Protein AF-A0A0F9MGL2-F1 (afdb_monomer)

Solvent-accessible surface area (backbone atoms only — not comparable to full-atom values): 9071 Å² total; per-residue (Å²): 129,65,68,68,67,53,52,56,50,44,59,54,47,28,23,68,56,44,85,61,50,86,49,74,68,58,54,55,62,55,65,75,50,63,41,36,34,30,46,50,37,55,37,18,45,70,56,57,73,46,98,63,62,65,49,35,19,8,78,40,48,90,70,42,90,75,40,53,89,68,69,63,30,85,50,43,77,35,49,53,80,56,45,72,83,46,63,85,30,26,43,32,36,54,48,38,58,56,76,30,61,64,49,30,49,31,60,75,61,50,80,54,39,46,37,40,40,31,33,30,61,89,94,51,74,31,25,26,71,64,30,48,51,50,41,74,74,61,43,43,81,76,47,77,43,88,44,63,58,58,92,98,53,71,36,31,39,36,36,33,35,40,88,124

Nearest PDB structures (foldseek):
  3g8a-assembly3_C  TM=5.181E-01  e=6.136E-04  Thermus thermophilus HB8
  2i6g-assembly1_A  TM=5.125E-01  e=6.991E-04  Salmonella enterica subsp. enterica serovar Typhimurium str. LT2
  3g8a-assembly1_A  TM=5.157E-01  e=7.964E-04  Thermus thermophilus HB8
  3id6-assembly1_C-2  TM=5.134E-01  e=3.810E-03  Saccharolobus solfataricus
  3ix9-assembly1_A  TM=4.491E-01  e=2.525E-02  Streptococcus pneumoniae

Organism: NCBI:txid412755

Structure (mmCIF, N/CA/C/O backbone):
data_AF-A0A0F9MGL2-F1
#
_entry.id   AF-A0A0F9MGL2-F1
#
loop_
_atom_site.group_PDB
_atom_site.id
_atom_site.type_symbol
_atom_site.label_atom_id
_atom_site.label_alt_id
_atom_site.label_comp_id
_atom_site.label_asym_id
_atom_site.label_entity_id
_atom_site.label_seq_id
_atom_site.pdbx_PDB_ins_code
_atom_site.Cartn_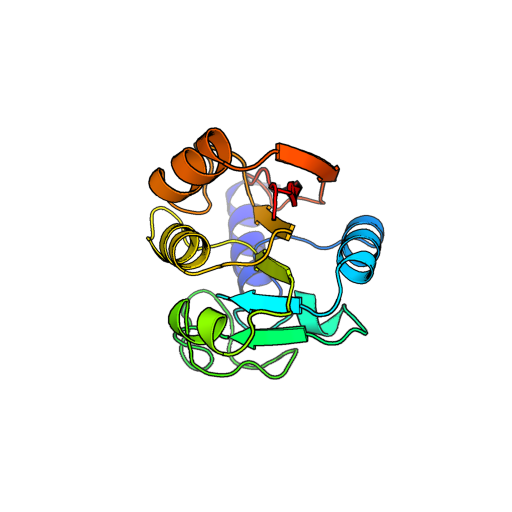x
_atom_site.Cartn_y
_atom_site.Cartn_z
_atom_site.occupancy
_atom_site.B_iso_or_equiv
_atom_site.auth_seq_id
_atom_site.auth_comp_id
_atom_site.auth_asym_id
_atom_site.auth_atom_id
_atom_site.pdbx_PDB_model_num
ATOM 1 N N . MET A 1 1 ? 30.069 -3.976 -10.616 1.00 55.81 1 MET A N 1
ATOM 2 C CA . MET A 1 1 ? 29.316 -3.466 -11.783 1.00 55.81 1 MET A CA 1
ATOM 3 C C . MET A 1 1 ? 29.294 -1.949 -11.694 1.00 55.81 1 MET A C 1
ATOM 5 O O . MET A 1 1 ? 29.253 -1.470 -10.566 1.00 55.81 1 MET A O 1
ATOM 9 N N . PRO A 1 2 ? 29.367 -1.208 -12.810 1.00 59.91 2 PRO A N 1
ATOM 10 C CA . PRO A 1 2 ? 29.181 0.241 -12.779 1.00 59.91 2 PRO A CA 1
ATOM 11 C C . PRO A 1 2 ? 27.760 0.586 -12.300 1.00 59.91 2 PRO A C 1
ATOM 13 O O . PRO A 1 2 ? 26.827 -0.173 -12.566 1.00 59.91 2 PRO A O 1
ATOM 16 N N . TYR A 1 3 ? 27.629 1.693 -11.566 1.00 57.38 3 TYR A N 1
ATOM 17 C CA . TYR A 1 3 ? 26.388 2.149 -10.924 1.00 57.38 3 TYR A CA 1
ATOM 18 C C . TYR A 1 3 ? 25.235 2.305 -11.931 1.00 57.38 3 TYR A C 1
ATOM 20 O O . TYR A 1 3 ? 24.129 1.831 -11.684 1.00 57.38 3 TYR A O 1
ATOM 28 N N . ASP A 1 4 ? 25.541 2.823 -13.121 1.00 62.59 4 ASP A N 1
ATOM 29 C CA . ASP A 1 4 ? 24.579 3.064 -14.203 1.00 62.59 4 ASP A CA 1
ATOM 30 C C . ASP A 1 4 ? 23.849 1.784 -14.654 1.00 62.59 4 ASP A C 1
ATOM 32 O O . ASP A 1 4 ? 22.639 1.774 -14.856 1.00 62.59 4 ASP A O 1
ATOM 36 N N . ALA A 1 5 ? 24.556 0.649 -14.714 1.00 63.91 5 ALA A N 1
ATOM 37 C CA . ALA A 1 5 ? 23.965 -0.624 -15.133 1.00 63.91 5 ALA A CA 1
ATOM 38 C C . ALA A 1 5 ? 23.013 -1.234 -14.084 1.00 63.91 5 ALA A C 1
ATOM 40 O O . ALA A 1 5 ? 22.194 -2.096 -14.418 1.00 63.91 5 ALA A O 1
ATOM 41 N N . LEU A 1 6 ? 23.145 -0.846 -12.810 1.00 61.62 6 LEU A N 1
ATOM 42 C CA . LEU A 1 6 ? 22.227 -1.256 -11.743 1.00 61.62 6 LEU A CA 1
ATOM 43 C C . LEU A 1 6 ? 20.967 -0.388 -11.743 1.00 61.62 6 LEU A C 1
ATOM 45 O O . LEU A 1 6 ? 19.878 -0.920 -11.524 1.00 61.62 6 LEU A O 1
ATOM 49 N N . ASP A 1 7 ? 21.106 0.902 -12.050 1.00 66.31 7 ASP A N 1
ATOM 50 C CA . ASP A 1 7 ? 19.979 1.829 -12.160 1.00 66.31 7 ASP A CA 1
ATOM 51 C C . ASP A 1 7 ? 19.059 1.466 -13.340 1.00 66.31 7 ASP A C 1
ATOM 53 O O . ASP A 1 7 ? 17.840 1.353 -13.177 1.00 66.31 7 ASP A O 1
ATOM 57 N N . ASP A 1 8 ? 19.646 1.108 -14.488 1.00 75.69 8 ASP A N 1
ATOM 58 C CA . ASP A 1 8 ? 18.898 0.625 -15.656 1.00 75.69 8 ASP A CA 1
ATOM 59 C C . ASP A 1 8 ? 18.067 -0.630 -15.338 1.00 75.69 8 ASP A C 1
ATOM 61 O O . ASP A 1 8 ? 16.904 -0.752 -15.732 1.00 75.69 8 ASP A O 1
ATOM 65 N N . ARG A 1 9 ? 18.638 -1.579 -14.583 1.00 86.25 9 ARG A N 1
ATOM 66 C CA . ARG A 1 9 ? 17.933 -2.811 -14.192 1.00 86.25 9 ARG A CA 1
ATOM 67 C C . ARG A 1 9 ? 16.839 -2.552 -13.168 1.00 86.25 9 ARG A C 1
ATOM 69 O O . ARG A 1 9 ? 15.790 -3.186 -13.263 1.00 86.25 9 ARG A O 1
ATOM 76 N N . ARG A 1 10 ? 17.068 -1.641 -12.215 1.00 90.44 10 ARG A N 1
ATOM 77 C CA . ARG A 1 10 ? 16.048 -1.221 -11.247 1.00 90.44 10 ARG A CA 1
ATOM 78 C C . ARG A 1 10 ? 14.816 -0.721 -11.985 1.00 90.44 10 ARG A C 1
ATOM 80 O O . ARG A 1 10 ? 13.745 -1.273 -11.781 1.00 90.44 10 ARG A O 1
ATOM 87 N N . MET A 1 11 ? 14.984 0.238 -12.892 1.00 89.62 11 MET A N 1
ATOM 88 C CA . MET A 1 11 ? 13.866 0.841 -13.621 1.00 89.62 11 MET A CA 1
ATOM 89 C C . MET A 1 11 ? 13.063 -0.166 -14.449 1.00 89.62 11 MET A C 1
ATOM 91 O O . MET A 1 11 ? 11.842 -0.056 -14.537 1.00 89.62 11 MET A O 1
ATOM 95 N N . VAL A 1 12 ? 13.727 -1.150 -15.059 1.00 93.06 12 VAL A N 1
ATOM 96 C CA . VAL A 1 12 ? 13.039 -2.219 -15.799 1.00 93.06 12 VAL A CA 1
ATOM 97 C C . VAL A 1 12 ? 12.241 -3.115 -14.851 1.00 93.06 12 VAL A C 1
ATOM 99 O O . VAL A 1 12 ? 11.092 -3.449 -15.128 1.00 93.06 12 VAL A O 1
ATOM 102 N N . LEU A 1 13 ? 12.835 -3.523 -13.729 1.00 94.62 13 LEU A N 1
ATOM 103 C CA . LEU A 1 13 ? 12.204 -4.473 -12.816 1.00 94.62 13 LEU A CA 1
ATOM 104 C C . LEU A 1 13 ? 11.104 -3.836 -11.958 1.00 94.62 13 LEU A C 1
ATOM 106 O O . LEU A 1 13 ? 10.101 -4.504 -11.711 1.00 94.62 13 LEU A O 1
ATOM 110 N N . THR A 1 14 ? 11.239 -2.567 -11.562 1.00 94.56 14 THR A N 1
ATOM 111 C CA . THR A 1 14 ? 10.192 -1.844 -10.822 1.00 94.56 14 THR A CA 1
ATOM 112 C C . THR A 1 14 ? 8.941 -1.671 -11.672 1.00 94.56 14 THR A C 1
ATOM 114 O O . THR A 1 14 ? 7.844 -1.984 -11.216 1.00 94.56 14 THR A O 1
ATOM 117 N N . LYS A 1 15 ? 9.103 -1.265 -12.939 1.00 94.19 15 LYS A N 1
ATOM 118 C CA . LYS A 1 15 ? 7.989 -1.152 -13.890 1.00 94.19 15 LYS A CA 1
ATOM 119 C C . LYS A 1 15 ? 7.323 -2.489 -14.171 1.00 94.19 15 LYS A C 1
ATOM 121 O O . LYS A 1 15 ? 6.101 -2.542 -14.301 1.00 94.19 15 LYS A O 1
ATOM 126 N N . LYS A 1 16 ? 8.122 -3.553 -14.273 1.00 95.12 16 LYS A N 1
ATOM 127 C CA . LYS A 1 16 ? 7.614 -4.892 -14.551 1.00 95.12 16 LYS A CA 1
ATOM 128 C C . LYS A 1 16 ? 6.875 -5.491 -13.361 1.00 95.12 16 LYS A C 1
ATOM 130 O O . LYS A 1 16 ? 5.868 -6.144 -13.593 1.00 95.12 16 LYS A O 1
ATOM 135 N N . TYR A 1 17 ? 7.378 -5.340 -12.137 1.00 96.00 17 TYR A N 1
ATOM 136 C CA . TYR A 1 17 ? 6.844 -6.013 -10.948 1.00 96.00 17 TYR A CA 1
ATOM 137 C C . TYR A 1 17 ? 6.219 -5.021 -9.965 1.00 96.00 17 TYR A C 1
ATOM 139 O O . TYR A 1 17 ? 5.005 -4.838 -9.971 1.00 96.00 17 TYR A O 1
ATOM 147 N N . ALA A 1 18 ? 7.033 -4.391 -9.118 1.00 96.19 18 ALA A N 1
ATOM 148 C CA . A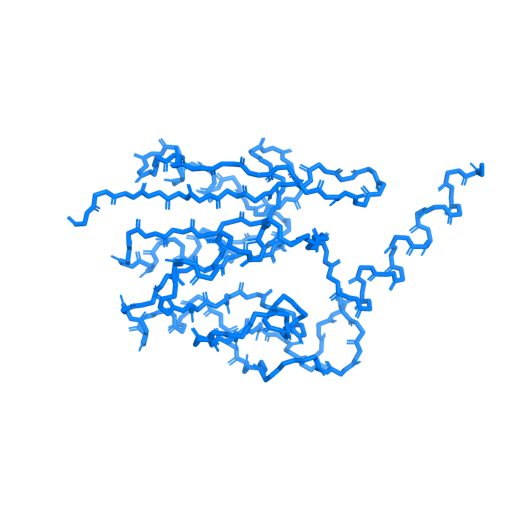LA A 1 18 ? 6.590 -3.426 -8.120 1.00 96.19 18 ALA A CA 1
ATOM 149 C C . ALA A 1 18 ? 7.747 -2.530 -7.669 1.00 96.19 18 ALA A C 1
ATOM 151 O O . ALA A 1 18 ? 8.920 -2.910 -7.740 1.00 96.19 18 ALA A O 1
ATOM 152 N N . TRP A 1 19 ? 7.403 -1.351 -7.154 1.00 95.88 19 TRP A N 1
ATOM 153 C CA . TRP A 1 19 ? 8.375 -0.385 -6.645 1.00 95.88 19 TRP A CA 1
ATOM 154 C C . TRP A 1 19 ? 8.900 -0.708 -5.243 1.00 95.88 19 TRP A C 1
ATOM 156 O O . TRP A 1 19 ? 10.005 -0.294 -4.931 1.00 95.88 19 TRP A O 1
ATOM 166 N N . ALA A 1 20 ? 8.196 -1.539 -4.470 1.00 97.06 20 ALA A N 1
ATOM 167 C CA . ALA A 1 20 ? 8.715 -2.197 -3.270 1.00 97.06 20 ALA A CA 1
ATOM 168 C C . ALA A 1 20 ? 8.765 -3.718 -3.474 1.00 97.06 20 ALA A C 1
ATOM 170 O O . ALA A 1 20 ? 7.887 -4.282 -4.138 1.00 97.06 20 ALA A O 1
ATOM 171 N N . ILE A 1 21 ? 9.778 -4.387 -2.912 1.00 97.50 21 ILE A N 1
ATOM 172 C CA . ILE A 1 21 ? 10.012 -5.823 -3.128 1.00 97.50 21 ILE A CA 1
ATOM 173 C C . ILE A 1 21 ? 9.359 -6.647 -2.003 1.00 97.50 21 ILE A C 1
ATOM 175 O O . ILE A 1 21 ? 9.726 -6.479 -0.840 1.00 97.50 21 ILE A O 1
ATOM 179 N N . PRO A 1 22 ? 8.436 -7.574 -2.315 1.00 97.50 22 PRO A N 1
ATOM 180 C CA . PRO A 1 22 ? 7.833 -8.441 -1.309 1.00 97.50 22 PRO A CA 1
ATOM 181 C C . PRO A 1 22 ? 8.793 -9.533 -0.821 1.00 97.50 22 PRO A C 1
ATOM 183 O O . PRO A 1 22 ? 9.681 -9.987 -1.546 1.00 97.50 22 PRO A O 1
ATOM 186 N N . ASN A 1 23 ? 8.560 -10.008 0.402 1.00 97.50 23 ASN A N 1
ATOM 187 C CA . ASN A 1 23 ? 9.109 -11.255 0.934 1.00 97.50 23 ASN A CA 1
ATOM 188 C C . ASN A 1 23 ? 8.016 -12.035 1.691 1.00 97.50 23 ASN A C 1
ATOM 190 O O . ASN A 1 23 ? 6.943 -11.501 1.977 1.00 97.50 23 ASN A O 1
ATOM 194 N N . ASP A 1 24 ? 8.280 -13.299 2.024 1.00 97.88 24 ASP A N 1
ATOM 195 C CA . ASP A 1 24 ? 7.272 -14.173 2.644 1.00 97.88 24 ASP A CA 1
ATOM 196 C C . ASP A 1 24 ? 6.801 -13.676 4.019 1.00 97.88 24 ASP A C 1
ATOM 198 O O . ASP A 1 24 ? 5.628 -13.837 4.371 1.00 97.88 24 ASP A O 1
ATOM 202 N N . THR A 1 25 ? 7.692 -13.036 4.783 1.00 97.94 25 THR A N 1
ATOM 203 C CA . THR A 1 25 ? 7.370 -12.452 6.092 1.00 97.94 25 THR A CA 1
ATOM 204 C C . THR A 1 25 ? 6.371 -11.306 5.948 1.00 97.94 25 THR A C 1
ATOM 206 O O . THR A 1 25 ? 5.345 -11.304 6.623 1.00 97.94 25 THR A O 1
ATOM 209 N N . ALA A 1 26 ? 6.616 -10.382 5.016 1.00 98.19 26 ALA A N 1
ATOM 210 C CA . ALA A 1 26 ? 5.734 -9.260 4.716 1.00 98.19 26 ALA A CA 1
ATOM 211 C C . ALA A 1 26 ? 4.366 -9.737 4.222 1.00 98.19 26 ALA A C 1
ATOM 213 O O . ALA A 1 26 ? 3.338 -9.296 4.726 1.00 98.19 26 ALA A O 1
ATOM 214 N N . LEU A 1 27 ? 4.338 -10.698 3.291 1.00 98.50 27 LEU A N 1
ATOM 215 C CA . LEU A 1 27 ? 3.080 -11.267 2.806 1.00 98.50 27 LEU A CA 1
ATOM 216 C C . LEU A 1 27 ? 2.286 -11.923 3.944 1.00 98.50 27 LEU A C 1
ATOM 218 O O . LEU A 1 27 ? 1.070 -11.782 4.004 1.00 98.50 27 LEU A O 1
ATOM 222 N N . SER A 1 28 ? 2.956 -12.617 4.865 1.00 98.19 28 SER A N 1
ATOM 223 C CA . SER A 1 28 ? 2.298 -13.237 6.023 1.00 98.19 28 SER A CA 1
ATOM 224 C C . SER A 1 28 ? 1.724 -12.202 6.994 1.00 98.19 28 SER A C 1
ATOM 226 O O . SER A 1 28 ? 0.609 -12.393 7.475 1.00 98.19 28 SER A O 1
ATOM 228 N N . ALA A 1 29 ? 2.436 -11.098 7.232 1.00 98.25 29 ALA A N 1
ATOM 229 C CA . ALA A 1 29 ? 1.962 -10.000 8.074 1.00 98.25 29 ALA A CA 1
ATOM 230 C C . ALA A 1 29 ? 0.771 -9.249 7.455 1.00 98.25 29 ALA A C 1
ATOM 232 O O . ALA A 1 29 ? -0.153 -8.870 8.162 1.00 98.25 29 ALA A O 1
ATOM 233 N N . ILE A 1 30 ? 0.734 -9.089 6.129 1.00 98.50 30 ILE A N 1
ATOM 234 C CA . ILE A 1 30 ? -0.414 -8.480 5.436 1.00 98.50 30 ILE A CA 1
ATOM 235 C C . ILE A 1 30 ? -1.653 -9.383 5.518 1.00 98.50 30 ILE A C 1
ATOM 237 O O . ILE A 1 30 ? -2.763 -8.904 5.752 1.00 98.50 30 ILE A O 1
ATOM 241 N N . ARG A 1 31 ? -1.479 -10.704 5.364 1.00 98.25 31 ARG A N 1
ATOM 242 C CA . ARG A 1 31 ? -2.590 -11.673 5.392 1.00 98.25 31 ARG A CA 1
ATOM 243 C C . ARG A 1 31 ? -3.372 -11.666 6.709 1.00 98.25 31 ARG A C 1
ATOM 245 O O . ARG A 1 31 ? -4.547 -12.022 6.695 1.00 98.25 31 ARG A O 1
ATOM 252 N N . SER A 1 32 ? -2.763 -11.262 7.825 1.00 97.56 32 SER A N 1
ATOM 253 C CA . SER A 1 32 ? -3.450 -11.178 9.121 1.00 97.56 32 SER A CA 1
ATOM 254 C C . SER A 1 32 ? -4.325 -9.930 9.291 1.00 97.56 32 SER A C 1
ATOM 256 O O . SER A 1 32 ? -5.054 -9.855 10.275 1.00 97.56 32 SER A O 1
ATOM 258 N N . GLN A 1 33 ? -4.298 -8.987 8.341 1.00 97.81 33 GLN A N 1
ATOM 259 C CA . GLN A 1 33 ? -5.035 -7.716 8.408 1.00 97.81 33 GLN A CA 1
ATOM 260 C C . GLN A 1 33 ? -6.213 -7.642 7.415 1.00 97.81 33 GLN A C 1
ATOM 262 O O . GLN A 1 33 ? -6.746 -6.567 7.157 1.00 97.81 33 GLN A O 1
ATOM 267 N N . THR A 1 34 ? -6.604 -8.774 6.823 1.00 97.19 34 THR A N 1
ATOM 268 C CA . THR A 1 34 ? -7.731 -8.894 5.878 1.00 97.19 34 THR A CA 1
ATOM 269 C C . THR A 1 34 ? -9.082 -8.535 6.530 1.00 97.19 34 THR A C 1
ATOM 271 O O . THR A 1 34 ? -9.257 -8.809 7.720 1.00 97.19 34 THR A O 1
ATOM 274 N N . PRO A 1 35 ? -10.083 -8.023 5.781 1.00 98.56 35 PRO A N 1
ATOM 275 C CA . PRO A 1 35 ? -10.081 -7.685 4.348 1.00 98.56 35 PRO A CA 1
ATOM 276 C C . PRO A 1 35 ? -9.30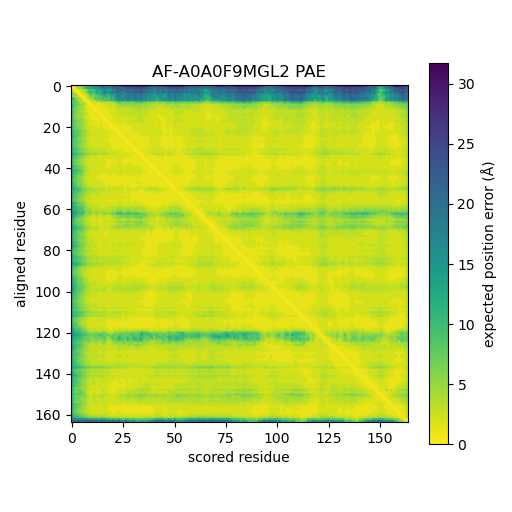9 -6.402 4.022 1.00 98.56 35 PRO A C 1
ATOM 278 O O . PRO A 1 35 ? -9.196 -5.510 4.855 1.00 98.56 35 PRO A O 1
ATOM 281 N N . LEU A 1 36 ? -8.779 -6.312 2.798 1.00 98.81 36 LEU A N 1
ATOM 282 C CA . LEU A 1 36 ? -7.893 -5.232 2.352 1.00 98.81 36 LEU A CA 1
ATOM 283 C C . LEU A 1 36 ? -8.520 -4.381 1.240 1.00 98.81 36 LEU A C 1
ATOM 285 O O . LEU A 1 36 ? -9.235 -4.886 0.367 1.00 98.81 36 LEU A O 1
ATOM 289 N N . ILE A 1 37 ? -8.177 -3.095 1.234 1.00 98.81 37 ILE A N 1
ATOM 290 C CA . ILE A 1 37 ? -8.281 -2.206 0.075 1.00 98.81 37 ILE A CA 1
ATOM 291 C C . ILE A 1 37 ? -6.907 -1.597 -0.214 1.00 98.81 37 ILE A C 1
ATOM 293 O O . ILE A 1 37 ? -6.289 -1.012 0.670 1.00 98.81 37 ILE A O 1
ATOM 297 N N . GLU A 1 38 ? -6.431 -1.714 -1.452 1.00 98.88 38 GLU A N 1
ATOM 298 C CA . GLU A 1 38 ? -5.178 -1.109 -1.907 1.00 98.88 38 GLU A CA 1
ATOM 299 C C . GLU A 1 38 ? -5.461 0.067 -2.847 1.00 98.88 38 GLU A C 1
ATOM 301 O O . GLU A 1 38 ? -6.096 -0.104 -3.893 1.00 98.88 38 GLU A O 1
ATOM 306 N N . ILE A 1 39 ? -4.970 1.257 -2.491 1.00 98.81 39 ILE A N 1
ATOM 307 C CA . ILE A 1 39 ? -5.031 2.452 -3.346 1.00 98.81 39 ILE A CA 1
ATOM 308 C C . ILE A 1 39 ? -3.647 2.738 -3.930 1.00 98.81 39 ILE A C 1
ATOM 310 O O . ILE A 1 39 ? -2.650 2.768 -3.211 1.00 98.81 39 ILE A O 1
ATOM 314 N N . GLY A 1 40 ? -3.596 2.985 -5.241 1.00 98.25 40 GLY A N 1
ATOM 315 C CA . GLY A 1 40 ? -2.338 3.121 -5.976 1.00 98.25 40 GLY A CA 1
ATOM 316 C C . GLY A 1 40 ? -1.691 1.769 -6.277 1.00 98.25 40 GLY A C 1
ATOM 317 O O . GLY A 1 40 ? -0.470 1.665 -6.301 1.00 98.25 40 GLY A O 1
ATOM 318 N N . ALA A 1 41 ? -2.503 0.732 -6.503 1.00 98.19 41 ALA A N 1
ATOM 319 C CA . ALA A 1 41 ? -2.054 -0.652 -6.654 1.00 98.19 41 ALA A CA 1
ATOM 320 C C . ALA A 1 41 ? -1.191 -0.912 -7.907 1.00 98.19 41 ALA A C 1
ATOM 322 O O . ALA A 1 41 ? -0.697 -2.028 -8.111 1.00 98.19 41 ALA A O 1
ATOM 323 N N . GLY A 1 42 ? -1.041 0.068 -8.806 1.00 97.38 42 GLY A N 1
ATOM 324 C CA . GLY A 1 42 ? -0.366 -0.108 -10.084 1.00 97.38 42 GLY A CA 1
ATOM 325 C C . GLY A 1 42 ? -1.032 -1.220 -10.886 1.00 97.38 42 GLY A C 1
ATOM 326 O O . GLY A 1 42 ? -2.149 -1.069 -11.379 1.00 97.38 42 GLY A O 1
ATOM 327 N N . LYS A 1 43 ? -0.332 -2.354 -11.023 1.00 97.12 43 LYS A N 1
ATOM 328 C CA . LYS A 1 43 ? -0.807 -3.553 -11.743 1.00 97.12 43 LYS A CA 1
ATOM 329 C C . LYS A 1 43 ? -1.221 -4.703 -10.823 1.00 97.12 43 LYS A C 1
ATOM 331 O O . LYS A 1 43 ? -1.455 -5.811 -11.309 1.00 97.12 43 LYS A O 1
ATOM 336 N N . GLY A 1 44 ? -1.272 -4.449 -9.515 1.00 97.88 44 GLY A N 1
ATOM 337 C CA . GLY A 1 44 ? -1.689 -5.406 -8.495 1.00 97.88 44 GLY A CA 1
ATOM 338 C C . GLY A 1 44 ? -0.681 -6.529 -8.256 1.00 97.88 44 GLY A C 1
ATOM 339 O O . GLY A 1 44 ? -1.078 -7.660 -7.994 1.00 97.88 44 GLY A O 1
ATOM 340 N N . TYR A 1 45 ? 0.626 -6.263 -8.381 1.00 98.38 45 TYR A N 1
ATOM 341 C CA . TYR A 1 45 ? 1.646 -7.298 -8.164 1.00 98.38 45 TYR A CA 1
ATOM 342 C C . TYR A 1 45 ? 1.621 -7.830 -6.727 1.00 98.38 45 TYR A C 1
ATOM 344 O O . TYR A 1 45 ? 1.575 -9.042 -6.541 1.00 98.38 45 TYR A O 1
ATOM 352 N N . TRP A 1 46 ? 1.564 -6.953 -5.718 1.00 98.56 46 TRP A N 1
ATOM 353 C CA . TRP A 1 46 ? 1.425 -7.369 -4.317 1.00 98.56 46 TRP A CA 1
ATOM 354 C C . TRP A 1 46 ? 0.133 -8.160 -4.087 1.00 98.56 46 TRP A C 1
ATOM 356 O O . TRP A 1 46 ? 0.194 -9.269 -3.559 1.00 98.56 46 TRP A O 1
ATOM 366 N N . ALA A 1 47 ? -1.005 -7.660 -4.576 1.00 98.44 47 ALA A N 1
ATOM 367 C CA . ALA A 1 47 ? -2.286 -8.362 -4.517 1.00 98.44 47 ALA A CA 1
ATOM 368 C C . ALA A 1 47 ? -2.245 -9.761 -5.155 1.00 98.44 47 ALA A C 1
ATOM 370 O O . ALA A 1 47 ? -2.775 -10.709 -4.591 1.00 98.44 47 ALA A O 1
ATOM 371 N N . SER A 1 48 ? -1.536 -9.939 -6.276 1.00 98.31 48 SER A N 1
ATOM 372 C CA . SER A 1 48 ? -1.400 -11.251 -6.932 1.00 98.31 48 SER A CA 1
ATOM 373 C C . SER A 1 48 ? -0.650 -12.302 -6.104 1.00 98.31 48 SER A C 1
ATOM 375 O O . SER A 1 48 ? -0.771 -13.497 -6.368 1.00 98.31 48 SER A O 1
ATOM 377 N N . LEU A 1 49 ? 0.121 -11.867 -5.102 1.00 98.38 49 LEU A N 1
ATOM 378 C CA . LEU A 1 49 ? 0.857 -12.733 -4.176 1.00 98.38 49 LEU A CA 1
ATOM 379 C C . LEU A 1 49 ? 0.081 -12.971 -2.867 1.00 98.38 49 LEU A C 1
ATOM 381 O O . LEU A 1 49 ? 0.472 -13.803 -2.038 1.00 98.38 49 LEU A O 1
ATOM 385 N N . LEU A 1 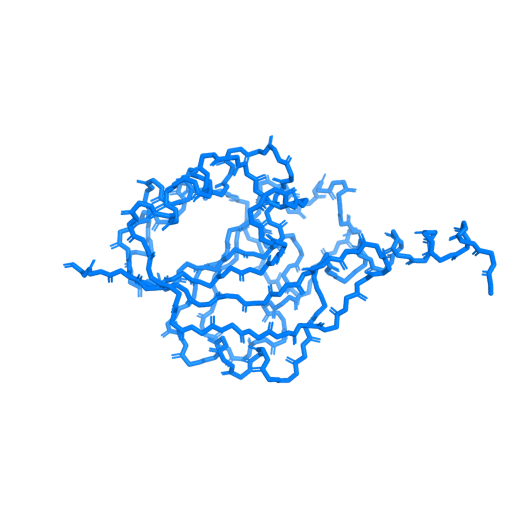50 ? -1.010 -12.236 -2.664 1.00 97.06 50 LEU A N 1
ATOM 386 C CA . LEU A 1 50 ? -1.862 -12.284 -1.488 1.00 97.06 50 LEU A CA 1
ATOM 387 C C . LEU A 1 50 ? -3.116 -13.107 -1.810 1.00 97.06 50 LEU A C 1
ATOM 389 O O . LEU A 1 50 ? -4.017 -12.653 -2.503 1.00 97.06 50 LEU A O 1
ATOM 393 N N . ASP A 1 51 ? -3.190 -14.326 -1.280 1.00 94.31 51 ASP A N 1
ATOM 394 C CA . ASP A 1 51 ? -4.396 -15.166 -1.343 1.00 94.31 51 ASP A CA 1
ATOM 395 C C . ASP A 1 51 ? -5.412 -14.742 -0.262 1.00 94.31 51 ASP A C 1
ATOM 397 O O . ASP A 1 51 ? -5.667 -15.472 0.696 1.00 94.31 51 ASP A O 1
ATOM 401 N N . VAL A 1 52 ? -5.897 -13.497 -0.344 1.00 97.88 52 VAL A N 1
ATOM 402 C CA . VAL A 1 52 ? -6.863 -12.897 0.599 1.00 97.88 52 VAL A CA 1
ATOM 403 C C . VAL A 1 52 ? -7.909 -12.047 -0.122 1.00 97.88 52 VAL A C 1
ATOM 405 O O . VAL A 1 52 ? -7.805 -11.788 -1.320 1.00 97.88 52 VAL A O 1
ATOM 408 N N . ASP A 1 53 ? -8.918 -11.588 0.620 1.00 98.50 53 ASP A N 1
ATOM 409 C CA . ASP A 1 53 ? -9.894 -10.622 0.119 1.00 98.50 53 ASP A CA 1
ATOM 410 C C . ASP A 1 53 ? -9.263 -9.221 0.031 1.00 98.50 53 ASP A C 1
ATOM 412 O O . ASP A 1 53 ? -9.149 -8.510 1.032 1.00 98.50 53 ASP A O 1
ATOM 416 N N . ILE A 1 54 ? -8.848 -8.836 -1.177 1.00 98.75 54 ILE A N 1
ATOM 417 C CA . ILE A 1 54 ? -8.254 -7.536 -1.494 1.00 98.75 54 ILE A CA 1
ATOM 418 C C . ILE A 1 54 ? -8.941 -6.904 -2.707 1.00 98.75 54 ILE A C 1
ATOM 420 O O . ILE A 1 54 ? -9.160 -7.552 -3.730 1.00 98.75 54 ILE A O 1
ATOM 424 N N . ILE A 1 55 ? -9.262 -5.613 -2.602 1.00 98.75 55 ILE A N 1
ATOM 425 C CA . ILE A 1 55 ? -9.762 -4.802 -3.719 1.00 98.75 55 ILE A CA 1
ATOM 426 C C . ILE A 1 55 ? -8.708 -3.755 -4.070 1.00 98.75 55 ILE A C 1
ATOM 428 O O . ILE A 1 55 ? -8.266 -3.008 -3.201 1.00 98.75 55 ILE A O 1
ATOM 432 N N . CYS A 1 56 ? -8.332 -3.678 -5.345 1.00 98.81 56 CYS A N 1
ATOM 433 C CA . CYS A 1 56 ? -7.267 -2.798 -5.818 1.00 98.81 56 CYS A CA 1
ATOM 434 C C . CYS A 1 56 ? -7.807 -1.677 -6.709 1.00 98.81 56 CYS A C 1
ATOM 436 O O . CYS A 1 56 ? -8.545 -1.930 -7.669 1.00 98.81 56 CYS A O 1
ATOM 438 N N . TYR A 1 57 ? -7.346 -0.454 -6.450 1.00 98.75 57 TYR A N 1
ATOM 439 C CA . TYR A 1 57 ? -7.582 0.710 -7.296 1.00 98.75 57 TYR A CA 1
ATOM 440 C C . TYR A 1 57 ? -6.276 1.399 -7.687 1.00 98.75 57 TYR A C 1
ATOM 442 O O . TYR A 1 57 ? -5.339 1.500 -6.897 1.00 98.75 57 TYR A O 1
ATOM 450 N N . ASP A 1 58 ? -6.232 1.925 -8.906 1.00 98.50 58 ASP A N 1
ATOM 451 C CA . ASP A 1 58 ? -5.180 2.827 -9.380 1.00 98.50 58 ASP A CA 1
ATOM 452 C C . ASP A 1 58 ? -5.808 3.948 -10.222 1.00 98.50 58 ASP A C 1
ATOM 454 O O . ASP A 1 58 ? -6.840 3.752 -10.868 1.00 98.50 58 ASP A O 1
ATOM 458 N N . ILE A 1 59 ? -5.208 5.141 -10.235 1.00 97.50 59 ILE A N 1
ATOM 459 C CA . ILE A 1 59 ? -5.756 6.297 -10.963 1.00 97.50 59 ILE A CA 1
ATOM 460 C C . ILE A 1 59 ? -5.693 6.111 -12.488 1.00 97.50 59 ILE A C 1
ATOM 462 O O . ILE A 1 59 ? -6.501 6.677 -13.236 1.00 97.50 59 ILE A O 1
ATOM 466 N N . ALA A 1 60 ? -4.732 5.318 -12.966 1.00 95.94 60 ALA A N 1
ATOM 467 C CA . ALA A 1 60 ? -4.466 5.107 -14.382 1.00 95.94 60 ALA A CA 1
ATOM 468 C C . ALA A 1 60 ? -4.070 3.646 -14.669 1.00 95.94 60 ALA A C 1
ATOM 470 O O . ALA A 1 60 ? -3.009 3.411 -15.248 1.00 95.94 60 ALA A O 1
ATOM 471 N N . PRO A 1 61 ? -4.919 2.651 -14.359 1.00 93.75 61 PRO A N 1
ATOM 472 C CA . PRO A 1 61 ? -4.533 1.242 -14.389 1.00 93.75 61 PRO A CA 1
ATOM 473 C C . PRO A 1 61 ? -4.105 0.780 -15.794 1.00 93.75 61 PRO A C 1
ATOM 475 O O . PRO A 1 61 ? -3.207 -0.044 -15.908 1.00 93.75 61 PRO A O 1
ATOM 478 N N . ASP A 1 62 ? -4.611 1.388 -16.875 1.00 92.00 62 ASP A N 1
ATOM 479 C CA . ASP A 1 62 ? -4.194 1.102 -18.262 1.00 92.00 62 ASP A CA 1
ATOM 480 C C . ASP A 1 62 ? -3.097 2.034 -18.819 1.00 92.00 62 ASP A C 1
ATOM 482 O O . ASP A 1 62 ? -2.543 1.769 -19.884 1.00 92.00 62 ASP A O 1
ATOM 486 N N . GLY A 1 63 ? -2.777 3.134 -18.129 1.00 89.19 63 GLY A N 1
ATOM 487 C CA . GLY A 1 63 ? -1.930 4.223 -18.647 1.00 89.19 63 GLY A CA 1
ATOM 488 C C . GLY A 1 63 ? -0.847 4.717 -17.686 1.00 89.19 63 GLY A C 1
ATOM 489 O O . GLY A 1 63 ? -0.238 5.761 -17.925 1.00 89.19 63 GLY A O 1
ATOM 490 N N . ASN A 1 64 ? -0.620 4.006 -16.584 1.00 89.12 64 AS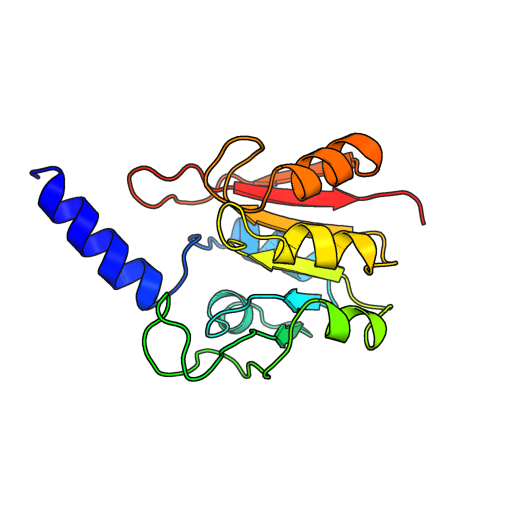N A N 1
ATOM 491 C CA . ASN A 1 64 ? 0.346 4.386 -15.566 1.00 89.12 64 ASN A CA 1
ATOM 492 C C . ASN A 1 64 ? 1.778 4.266 -16.114 1.00 89.12 64 ASN A C 1
ATOM 494 O O . ASN A 1 64 ? 2.295 3.168 -16.295 1.00 89.12 64 ASN A O 1
ATOM 498 N N . ARG A 1 65 ? 2.444 5.405 -16.345 1.00 91.75 65 ARG A N 1
ATOM 499 C CA . ARG A 1 65 ? 3.824 5.472 -16.876 1.00 91.75 65 ARG A CA 1
ATOM 500 C C . ARG A 1 65 ? 4.891 4.828 -15.976 1.00 91.75 65 ARG A C 1
ATOM 502 O O . ARG A 1 65 ? 6.036 4.670 -16.409 1.00 91.75 65 ARG A O 1
ATOM 509 N N . TRP A 1 66 ? 4.542 4.530 -14.727 1.00 92.06 66 TRP A N 1
ATOM 510 C CA . TRP A 1 66 ? 5.418 3.924 -13.726 1.00 92.06 66 TRP A CA 1
ATOM 511 C C . TRP A 1 66 ? 5.334 2.396 -13.700 1.00 92.06 66 TRP A C 1
ATOM 513 O O . TRP A 1 66 ? 6.074 1.771 -12.945 1.00 92.06 66 TRP A O 1
ATOM 523 N N . CYS A 1 67 ? 4.483 1.798 -14.536 1.00 93.12 67 CYS A N 1
ATOM 524 C CA . CYS A 1 67 ? 4.337 0.355 -14.674 1.00 93.12 67 CYS A CA 1
ATOM 525 C C . CYS A 1 67 ? 4.282 -0.042 -16.154 1.00 93.12 67 CYS A C 1
ATOM 527 O O . CYS A 1 67 ? 3.790 0.714 -16.992 1.00 93.12 67 CYS A O 1
ATOM 529 N N . ASP A 1 68 ? 4.738 -1.247 -16.477 1.00 92.56 68 ASP A N 1
ATOM 530 C CA . ASP A 1 68 ? 4.551 -1.806 -17.815 1.00 92.56 68 ASP A CA 1
ATOM 531 C C . ASP A 1 68 ? 3.068 -2.171 -18.058 1.00 92.56 68 ASP A C 1
ATOM 533 O O . ASP A 1 68 ? 2.303 -2.373 -17.107 1.00 92.56 68 ASP A O 1
ATOM 537 N N . PRO A 1 69 ? 2.606 -2.247 -19.321 1.00 91.06 69 PRO A N 1
ATOM 538 C CA . PRO A 1 69 ? 1.247 -2.685 -19.636 1.00 91.06 69 PRO A CA 1
ATOM 539 C C . PRO A 1 69 ? 0.941 -4.109 -19.140 1.00 91.06 69 PRO A C 1
ATOM 541 O O . PRO A 1 69 ? 1.820 -4.967 -19.107 1.00 91.06 69 PRO A O 1
ATOM 544 N N . GLY A 1 70 ? -0.333 -4.379 -18.837 1.00 93.69 70 GLY A N 1
ATOM 545 C CA . GLY A 1 70 ? -0.802 -5.660 -18.291 1.00 93.69 70 GLY A CA 1
ATOM 546 C C . GLY A 1 70 ? -1.219 -5.573 -16.822 1.00 93.69 70 GLY A C 1
ATOM 547 O O . GLY A 1 70 ? -1.111 -4.512 -16.213 1.00 93.69 70 GLY A O 1
ATOM 548 N N . TYR A 1 71 ? -1.717 -6.689 -16.288 1.00 96.88 71 TYR A N 1
ATOM 549 C CA . TYR A 1 71 ? -2.225 -6.829 -14.923 1.00 96.88 71 TYR A CA 1
ATOM 550 C C . TYR A 1 71 ? -1.729 -8.142 -14.318 1.00 96.88 71 TYR A C 1
ATOM 552 O O . TYR A 1 71 ? -1.778 -9.177 -14.984 1.00 96.88 71 TYR A O 1
ATOM 560 N N . TYR A 1 72 ? -1.292 -8.101 -13.061 1.00 97.94 72 TYR A N 1
ATOM 561 C CA . TYR A 1 72 ? -1.081 -9.301 -12.245 1.00 97.94 72 TYR A CA 1
ATOM 562 C C . TYR A 1 72 ? -2.337 -9.671 -11.454 1.00 97.94 72 TYR A C 1
ATOM 564 O O . TYR A 1 72 ? -2.568 -10.844 -11.174 1.00 97.94 72 TYR A O 1
ATOM 572 N N . TYR A 1 73 ? -3.155 -8.669 -11.127 1.00 98.38 73 TYR A N 1
ATOM 573 C CA . TYR A 1 73 ? -4.411 -8.803 -10.397 1.00 98.38 73 TYR A CA 1
ATOM 574 C C . TYR A 1 73 ? -5.452 -7.823 -10.967 1.00 98.38 73 TYR A C 1
ATOM 576 O O . TYR A 1 73 ? -5.056 -6.815 -11.562 1.00 98.38 73 TYR A O 1
ATOM 584 N N . PRO A 1 74 ? -6.768 -8.077 -10.831 1.00 98.19 74 PRO A N 1
ATOM 585 C CA . PRO A 1 74 ? -7.788 -7.099 -11.197 1.00 98.19 74 PRO A CA 1
ATOM 586 C C . PRO A 1 74 ? -7.603 -5.768 -10.451 1.00 98.19 74 PRO A C 1
ATOM 588 O O . PRO A 1 74 ? -7.720 -5.712 -9.231 1.00 98.19 74 PRO A O 1
ATOM 591 N N . VAL A 1 75 ? -7.342 -4.689 -11.192 1.00 98.50 75 VAL A N 1
ATOM 592 C CA . VAL A 1 75 ? -7.238 -3.326 -10.648 1.00 98.50 75 VAL A CA 1
ATOM 593 C C . VAL A 1 75 ? -8.257 -2.439 -11.351 1.00 98.50 75 VAL A C 1
ATOM 595 O O . VAL A 1 75 ? -8.233 -2.300 -12.574 1.00 98.50 75 VAL A O 1
ATOM 598 N N . ALA A 1 76 ? -9.165 -1.844 -10.581 1.00 98.38 76 ALA A N 1
ATOM 599 C CA . ALA A 1 76 ? -10.148 -0.907 -11.106 1.00 98.38 76 ALA A CA 1
ATOM 600 C C . ALA A 1 76 ? -9.580 0.519 -11.155 1.00 98.38 76 ALA A C 1
ATOM 602 O O . ALA A 1 76 ? -8.671 0.883 -10.410 1.00 98.38 76 ALA A O 1
ATOM 603 N N . LYS A 1 77 ? -10.141 1.362 -12.027 1.00 98.25 77 LYS A N 1
ATOM 604 C CA . LYS A 1 77 ? -9.797 2.785 -12.039 1.00 98.25 77 LYS A CA 1
ATOM 605 C C . LYS A 1 77 ? -10.423 3.481 -10.830 1.00 98.25 77 LYS A C 1
ATOM 607 O O . LYS A 1 77 ? -11.640 3.432 -10.676 1.00 98.25 77 LYS A O 1
ATOM 612 N N . GLY A 1 78 ? -9.611 4.162 -10.030 1.00 98.31 78 GLY A N 1
ATOM 613 C CA . GLY A 1 78 ? -10.064 4.925 -8.868 1.00 98.31 78 GLY A CA 1
ATOM 614 C C . GLY A 1 78 ? -8.904 5.445 -8.025 1.00 98.31 78 GLY A C 1
ATOM 615 O O . GLY A 1 78 ? -7.738 5.207 -8.335 1.00 98.31 78 GLY A O 1
ATOM 616 N N . GLY A 1 79 ? -9.229 6.164 -6.962 1.00 98.38 79 GLY A N 1
ATOM 617 C CA . GLY A 1 79 ? -8.274 6.722 -6.016 1.00 98.38 79 GLY A CA 1
ATOM 618 C C . GLY A 1 79 ? -8.831 6.757 -4.589 1.00 98.38 79 GLY A C 1
ATOM 619 O O . GLY A 1 79 ? -9.656 5.908 -4.232 1.00 98.38 79 GLY A O 1
ATOM 620 N N . PRO A 1 80 ? -8.396 7.728 -3.764 1.00 98.62 80 PRO A N 1
ATOM 621 C CA . PRO A 1 80 ? -8.838 7.867 -2.376 1.00 98.62 80 PRO A CA 1
ATOM 622 C C . PRO A 1 80 ? -10.363 7.854 -2.195 1.00 98.62 80 PRO A C 1
ATOM 624 O O . PRO A 1 80 ? -10.863 7.351 -1.193 1.00 98.62 80 PRO A O 1
ATOM 627 N N . GLU A 1 81 ? -11.131 8.342 -3.174 1.00 98.31 81 GLU A N 1
ATOM 628 C CA . GLU A 1 81 ? -12.593 8.399 -3.104 1.00 98.31 81 GLU A CA 1
ATOM 629 C C . GLU A 1 81 ? -13.268 7.024 -2.972 1.00 98.31 81 GLU A C 1
ATOM 631 O O . GLU A 1 81 ? -14.399 6.941 -2.494 1.00 98.31 81 GLU A O 1
ATOM 636 N N . GLN A 1 82 ? -12.583 5.944 -3.357 1.00 98.62 82 GLN A N 1
ATOM 637 C CA . GLN A 1 82 ? -13.112 4.582 -3.263 1.00 98.62 82 GLN A CA 1
ATOM 638 C C . GLN A 1 82 ? -13.147 4.065 -1.824 1.00 98.62 82 GLN A C 1
ATOM 640 O O . GLN A 1 82 ? -13.979 3.220 -1.508 1.00 98.62 82 GLN A O 1
ATOM 645 N N . ILE A 1 83 ? -12.300 4.593 -0.934 1.00 98.56 83 ILE A N 1
ATOM 646 C CA . ILE A 1 83 ? -12.190 4.140 0.462 1.00 98.56 83 ILE A CA 1
ATOM 647 C C . ILE A 1 83 ? -13.534 4.241 1.194 1.00 98.56 83 ILE A C 1
ATOM 649 O O . ILE A 1 83 ? -13.894 3.347 1.955 1.00 98.56 83 ILE A O 1
ATOM 653 N N . LEU A 1 84 ? -14.316 5.288 0.919 1.00 97.56 84 LEU A N 1
ATOM 654 C CA . LEU A 1 84 ? -15.613 5.523 1.565 1.00 97.56 84 LEU A CA 1
ATOM 655 C C . LEU A 1 84 ? -16.646 4.423 1.276 1.00 97.56 84 LEU A C 1
ATOM 657 O O . LEU A 1 84 ? -17.588 4.254 2.048 1.00 97.56 84 LEU A O 1
ATOM 661 N N . ALA A 1 85 ? -16.488 3.683 0.175 1.00 97.69 85 ALA A N 1
ATOM 662 C CA . ALA A 1 85 ? -17.362 2.566 -0.172 1.00 97.69 85 ALA A CA 1
ATOM 663 C C . ALA A 1 85 ? -16.975 1.253 0.533 1.00 97.69 85 ALA A C 1
ATOM 665 O O . ALA A 1 85 ? -17.744 0.296 0.471 1.00 97.69 85 ALA A O 1
ATOM 666 N N . HIS A 1 86 ? -15.817 1.215 1.203 1.00 97.75 86 HIS A N 1
ATOM 667 C CA . HIS A 1 86 ? -15.239 0.021 1.828 1.00 97.75 86 HIS A CA 1
ATOM 668 C C . HIS A 1 86 ? -14.762 0.291 3.273 1.00 97.75 86 HIS A C 1
ATOM 670 O O . HIS A 1 86 ? -13.588 0.075 3.585 1.00 97.75 86 HIS A O 1
ATOM 676 N N . PRO A 1 87 ? -15.633 0.797 4.172 1.00 96.06 87 PRO A N 1
ATOM 677 C CA . PRO A 1 87 ? -15.237 1.228 5.518 1.00 96.06 87 PRO A CA 1
ATOM 678 C C . PRO A 1 87 ? -14.803 0.081 6.448 1.00 96.06 87 PRO A C 1
ATOM 680 O O . PRO A 1 87 ? -14.251 0.337 7.513 1.00 96.06 87 PRO A O 1
ATOM 683 N N . ASP A 1 88 ? -15.078 -1.167 6.073 1.00 96.88 88 ASP A N 1
ATOM 684 C CA . ASP A 1 88 ? -14.782 -2.392 6.818 1.00 96.88 88 ASP A CA 1
ATOM 685 C C . ASP A 1 88 ? -13.404 -2.998 6.499 1.00 96.88 88 ASP A C 1
ATOM 687 O O . ASP A 1 88 ? -13.044 -4.029 7.069 1.00 96.88 88 ASP A O 1
ATOM 691 N N . ARG A 1 89 ? -12.632 -2.383 5.593 1.00 98.50 89 ARG A N 1
ATOM 692 C CA . ARG A 1 89 ? -11.359 -2.918 5.095 1.00 98.50 89 ARG A CA 1
ATOM 693 C C . ARG A 1 89 ? -10.155 -2.170 5.642 1.00 98.50 89 ARG A C 1
ATOM 695 O O . ARG A 1 89 ? -10.163 -0.946 5.713 1.00 98.50 89 ARG A O 1
ATOM 702 N N . THR A 1 90 ? -9.082 -2.904 5.918 1.00 98.75 90 THR A N 1
ATOM 703 C CA . THR A 1 90 ? -7.759 -2.337 6.183 1.00 98.75 90 THR A CA 1
ATOM 704 C C . THR A 1 90 ? -7.237 -1.630 4.936 1.00 98.75 90 THR A C 1
ATOM 706 O O . THR A 1 90 ? -7.186 -2.217 3.850 1.00 98.75 90 THR A O 1
ATOM 709 N N . LEU A 1 91 ? -6.808 -0.378 5.094 1.00 98.81 91 LEU A N 1
ATOM 710 C CA . LEU A 1 91 ? -6.156 0.380 4.033 1.00 98.81 91 LEU A CA 1
ATOM 711 C C . LEU A 1 91 ? -4.714 -0.101 3.846 1.00 98.81 91 LEU A C 1
ATOM 713 O O . LEU A 1 91 ? -3.931 -0.134 4.792 1.00 98.81 91 LEU A O 1
ATOM 717 N N . MET A 1 92 ? -4.354 -0.412 2.607 1.00 98.88 92 MET A N 1
ATOM 718 C CA . MET A 1 92 ? -2.997 -0.725 2.182 1.00 98.88 92 MET A CA 1
ATOM 719 C C . MET A 1 92 ? -2.518 0.315 1.164 1.00 98.88 92 MET A C 1
ATOM 721 O O . MET A 1 92 ? -3.210 0.619 0.193 1.00 98.88 92 MET A O 1
ATOM 725 N N . LEU A 1 93 ? -1.319 0.853 1.377 1.00 98.81 93 LEU A N 1
ATOM 726 C CA . LEU A 1 93 ? -0.640 1.766 0.459 1.00 98.81 93 LEU A CA 1
ATOM 727 C C . LEU A 1 93 ? 0.749 1.210 0.152 1.00 98.81 93 LEU A C 1
ATOM 729 O O . LEU A 1 93 ? 1.617 1.192 1.025 1.00 98.81 93 LEU A O 1
ATOM 733 N N . CYS A 1 94 ? 0.971 0.778 -1.089 1.00 98.38 94 CYS A N 1
ATOM 734 C CA . CYS A 1 94 ? 2.275 0.311 -1.543 1.00 98.38 94 CYS A CA 1
ATOM 735 C C . CYS A 1 94 ? 2.925 1.327 -2.482 1.00 98.38 94 CYS A C 1
ATOM 737 O O . CYS A 1 94 ? 2.463 1.552 -3.595 1.00 98.38 94 CYS A O 1
ATOM 739 N N . TRP A 1 95 ? 4.042 1.894 -2.035 1.00 97.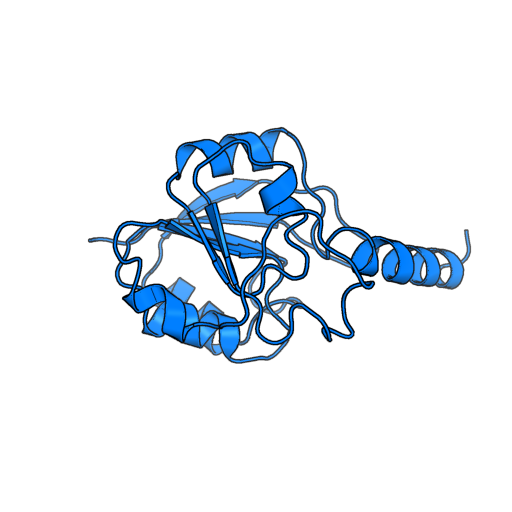62 95 TRP A N 1
ATOM 740 C CA . TRP A 1 95 ? 4.880 2.846 -2.754 1.00 97.62 95 TRP A CA 1
ATOM 741 C C . TRP A 1 95 ? 4.095 4.042 -3.328 1.00 97.62 95 TRP A C 1
ATOM 743 O O . TRP A 1 95 ? 4.113 4.288 -4.540 1.00 97.62 95 TRP A O 1
ATOM 753 N N . PRO A 1 96 ? 3.364 4.795 -2.477 1.00 97.25 96 PRO A N 1
ATOM 754 C CA . PRO A 1 96 ? 2.584 5.928 -2.948 1.00 97.25 96 PRO A CA 1
ATOM 755 C C . PRO A 1 96 ? 3.485 6.975 -3.621 1.00 97.25 96 PRO A C 1
ATOM 757 O O . PRO A 1 96 ? 4.617 7.184 -3.167 1.00 97.25 96 PRO A O 1
ATOM 760 N N . PRO A 1 97 ? 3.002 7.671 -4.671 1.00 94.69 97 PRO A N 1
ATOM 761 C CA . PRO A 1 97 ? 3.849 8.555 -5.462 1.00 94.69 97 PRO A CA 1
ATOM 762 C C . PRO A 1 97 ? 4.531 9.636 -4.614 1.00 94.69 97 PRO A C 1
ATOM 764 O O . PRO A 1 97 ? 3.908 10.255 -3.751 1.00 94.69 97 PRO A O 1
ATOM 767 N N . TYR A 1 98 ? 5.813 9.878 -4.891 1.00 94.19 98 TYR A N 1
ATOM 768 C CA . TYR A 1 98 ? 6.608 10.893 -4.203 1.00 94.19 98 TYR A CA 1
ATOM 769 C C . TYR A 1 98 ? 5.997 12.293 -4.326 1.00 94.19 98 TYR A C 1
ATOM 771 O O . TYR A 1 98 ? 5.669 12.731 -5.434 1.00 94.19 98 TYR A O 1
ATOM 779 N N . ASN A 1 99 ? 5.923 13.012 -3.201 1.00 92.31 99 ASN A N 1
ATOM 780 C CA . ASN A 1 99 ? 5.444 14.393 -3.122 1.00 92.31 99 ASN A CA 1
ATOM 781 C C . ASN A 1 99 ? 4.078 14.587 -3.811 1.00 92.31 99 ASN A C 1
ATOM 783 O O . ASN A 1 99 ? 3.855 15.541 -4.562 1.00 92.31 99 ASN A O 1
ATOM 787 N N . ASN A 1 100 ? 3.180 13.626 -3.599 1.00 95.25 100 ASN A N 1
ATOM 788 C CA . ASN A 1 100 ? 1.829 13.610 -4.136 1.00 95.25 100 ASN A CA 1
ATOM 789 C C . ASN A 1 100 ? 0.811 13.370 -3.015 1.00 95.25 100 ASN A C 1
ATOM 791 O O . ASN A 1 100 ? 1.049 12.558 -2.122 1.00 95.25 100 ASN A O 1
ATOM 795 N N . SER A 1 101 ? -0.343 14.032 -3.111 1.00 97.00 101 SER A N 1
ATOM 796 C CA . SER A 1 101 ? -1.377 14.013 -2.076 1.00 97.00 101 SER A CA 1
ATOM 797 C C . SER A 1 101 ? -2.150 12.704 -1.960 1.00 97.00 101 SER A C 1
ATOM 799 O O . SER A 1 101 ? -2.905 12.554 -1.009 1.00 97.00 101 SER A O 1
ATOM 801 N N . MET A 1 102 ? -1.972 11.730 -2.861 1.00 98.12 102 MET A N 1
ATOM 802 C CA . MET A 1 102 ? -2.744 10.482 -2.841 1.00 98.12 102 MET A CA 1
ATOM 803 C C . MET A 1 102 ? -2.726 9.801 -1.464 1.00 98.12 102 MET A C 1
ATOM 805 O O . MET A 1 102 ? -3.777 9.406 -0.969 1.00 98.12 102 MET A O 1
ATOM 809 N N . ALA A 1 103 ? -1.557 9.682 -0.825 1.00 98.12 103 ALA A N 1
ATOM 810 C CA . ALA A 1 103 ? -1.443 9.025 0.478 1.00 98.12 103 ALA A CA 1
ATOM 811 C C . ALA A 1 103 ? -2.125 9.829 1.600 1.00 98.12 103 ALA A C 1
ATOM 813 O O . ALA A 1 103 ? -2.869 9.260 2.400 1.00 98.12 103 ALA A O 1
ATOM 814 N N . SER A 1 104 ? -1.923 11.152 1.641 1.00 98.31 104 SER A N 1
ATOM 815 C CA . SER A 1 104 ? -2.554 12.014 2.646 1.00 98.31 104 SER A CA 1
ATOM 816 C C . SER A 1 104 ? -4.069 12.117 2.449 1.00 98.31 104 SER A C 1
ATOM 818 O O . SER A 1 104 ? -4.817 12.098 3.424 1.00 98.31 104 SER A O 1
ATOM 820 N N . GLU A 1 105 ? -4.550 12.154 1.207 1.00 98.62 105 GLU A N 1
ATOM 821 C CA . GLU A 1 105 ? -5.972 12.081 0.863 1.00 98.62 105 GLU A CA 1
ATOM 822 C C . GLU A 1 105 ? -6.594 10.755 1.301 1.00 98.62 105 GLU A C 1
ATOM 824 O O . GLU A 1 105 ? -7.685 10.775 1.869 1.00 98.62 105 GLU A O 1
ATOM 829 N N . CYS A 1 106 ? -5.892 9.626 1.126 1.00 98.69 106 CYS A N 1
ATOM 830 C CA . CYS A 1 106 ? -6.355 8.333 1.631 1.00 98.69 106 CYS A CA 1
ATOM 831 C C . CYS A 1 106 ? -6.564 8.369 3.149 1.00 98.69 106 CYS A C 1
ATOM 833 O O . CYS A 1 106 ? -7.637 8.003 3.620 1.00 98.69 106 CYS A O 1
ATOM 835 N N . LEU A 1 107 ? -5.586 8.860 3.920 1.00 97.75 107 LEU A N 1
ATOM 836 C CA . LEU A 1 107 ? -5.717 8.935 5.382 1.00 97.75 107 LEU A CA 1
ATOM 837 C C . LEU A 1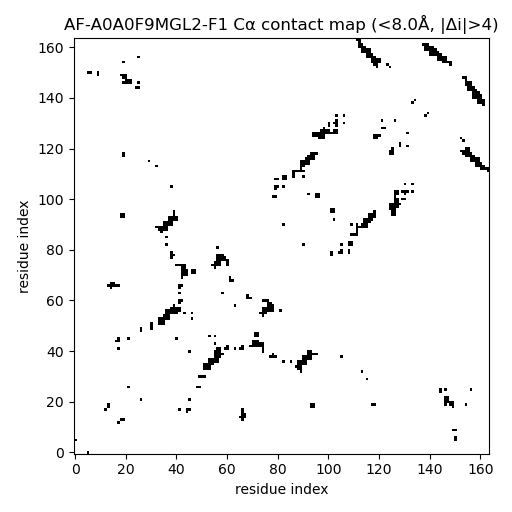 107 ? -6.805 9.904 5.851 1.00 97.75 107 LEU A C 1
ATOM 839 O O . LEU A 1 107 ? -7.448 9.639 6.864 1.00 97.75 107 LEU A O 1
ATOM 843 N N . LYS A 1 108 ? -7.031 11.004 5.123 1.00 97.50 108 LYS A N 1
ATOM 844 C CA . LYS A 1 108 ? -8.072 11.993 5.453 1.00 97.50 108 LYS A CA 1
ATOM 845 C C . LYS A 1 108 ? -9.487 11.421 5.330 1.00 97.50 108 LYS A C 1
ATOM 847 O O . LYS A 1 108 ? -10.368 11.855 6.067 1.00 97.50 108 LYS A O 1
ATOM 852 N N . VAL A 1 109 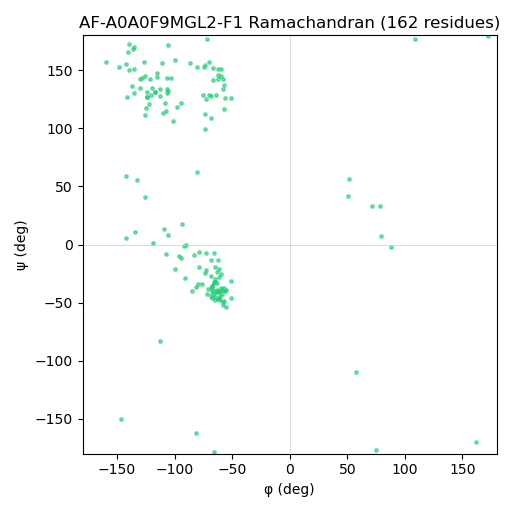? -9.719 10.484 4.408 1.00 97.69 109 VAL A N 1
ATOM 853 C CA . VAL A 1 109 ? -11.046 9.866 4.202 1.00 97.69 109 VAL A CA 1
ATOM 854 C C . VAL A 1 109 ? -11.191 8.503 4.870 1.00 97.69 109 VAL A C 1
ATOM 856 O O . VAL A 1 109 ? -12.311 8.050 5.095 1.00 97.69 109 VAL A O 1
ATOM 859 N N . TYR A 1 110 ? -10.080 7.834 5.170 1.00 98.19 110 TYR A N 1
ATOM 860 C CA . TYR A 1 110 ? -10.102 6.527 5.800 1.00 98.19 110 TYR A CA 1
ATOM 861 C C . TYR A 1 110 ? -10.608 6.636 7.235 1.00 98.19 110 TYR A C 1
ATOM 863 O O . TYR A 1 110 ? -10.089 7.424 8.023 1.00 98.19 110 TYR A O 1
ATOM 871 N N . THR A 1 111 ? -11.615 5.834 7.578 1.00 96.31 111 THR A N 1
ATOM 872 C CA . THR A 1 111 ? -12.225 5.778 8.918 1.00 96.31 111 THR A CA 1
ATOM 873 C C . THR A 1 111 ? -11.857 4.515 9.689 1.00 96.31 111 THR A C 1
ATOM 875 O O . THR A 1 111 ? -12.170 4.423 10.869 1.00 96.31 111 THR A O 1
ATOM 878 N N . GLY A 1 112 ? -11.196 3.546 9.048 1.00 97.00 112 GLY A N 1
ATOM 879 C CA . GLY A 1 112 ? -10.701 2.346 9.718 1.00 97.00 112 GLY A CA 1
ATOM 880 C C . GLY A 1 112 ? -9.503 2.642 10.620 1.00 97.00 112 GLY A C 1
ATOM 881 O O . GLY A 1 112 ? -9.012 3.771 10.696 1.00 97.00 112 GLY A O 1
ATOM 882 N N . ASN A 1 113 ? -9.025 1.623 11.320 1.00 97.44 113 ASN A N 1
ATOM 883 C CA . ASN A 1 113 ? -8.046 1.777 12.393 1.00 97.44 113 ASN A CA 1
ATOM 884 C C . ASN A 1 113 ? -6.722 1.043 12.148 1.00 97.44 113 ASN A C 1
ATOM 886 O O . ASN A 1 113 ? -5.841 1.110 12.998 1.00 97.44 113 ASN A O 1
ATOM 890 N N . VAL A 1 114 ? -6.571 0.369 11.005 1.00 98.56 114 VAL A N 1
ATOM 891 C CA . VAL A 1 114 ? -5.330 -0.306 10.597 1.00 98.56 114 VAL A CA 1
ATOM 892 C C . VAL A 1 114 ? -4.887 0.213 9.236 1.00 98.56 114 VAL A C 1
ATOM 894 O O . VAL A 1 114 ? -5.691 0.267 8.304 1.00 98.56 114 VAL A O 1
ATOM 897 N N . LEU A 1 115 ? -3.617 0.582 9.118 1.00 98.69 115 LEU A N 1
ATOM 898 C CA . LEU A 1 115 ? -2.968 0.980 7.875 1.00 98.69 115 LEU A CA 1
ATOM 899 C C . LEU A 1 115 ? -1.744 0.095 7.645 1.00 98.69 115 LEU A C 1
ATOM 901 O O . LEU A 1 115 ? -0.852 0.032 8.486 1.00 98.69 115 LEU A O 1
ATOM 905 N N . ILE A 1 116 ? -1.669 -0.524 6.472 1.00 98.81 116 ILE A N 1
ATOM 906 C CA . ILE A 1 116 ? -0.446 -1.141 5.963 1.00 98.81 116 ILE A CA 1
ATOM 907 C C . ILE A 1 116 ? 0.209 -0.147 5.010 1.00 98.81 116 ILE A C 1
ATOM 909 O O . ILE A 1 116 ? -0.360 0.202 3.976 1.00 98.81 116 ILE A O 1
ATOM 913 N N . TYR A 1 117 ? 1.422 0.282 5.330 1.00 98.75 117 TYR A N 1
ATOM 914 C CA . TYR A 1 117 ? 2.213 1.163 4.481 1.00 98.75 117 TYR A CA 1
ATOM 915 C C . TYR A 1 117 ? 3.492 0.458 4.040 1.00 98.75 117 TYR A C 1
ATOM 917 O O . TYR A 1 117 ? 4.205 -0.118 4.857 1.00 98.75 117 TYR A O 1
ATOM 925 N N . ILE A 1 118 ? 3.794 0.505 2.746 1.00 98.62 118 ILE A N 1
ATOM 926 C CA . ILE A 1 118 ? 5.017 -0.061 2.182 1.00 98.62 118 ILE A CA 1
ATOM 927 C C . ILE A 1 118 ? 5.735 1.037 1.407 1.00 98.62 118 ILE A C 1
ATOM 929 O O . ILE A 1 118 ? 5.201 1.557 0.430 1.00 98.62 118 ILE A O 1
ATOM 933 N N . GLY A 1 119 ? 6.942 1.387 1.827 1.00 97.38 119 GLY A N 1
ATOM 934 C CA . GLY A 1 119 ? 7.717 2.485 1.256 1.00 97.38 119 GLY A CA 1
ATOM 935 C C . GLY A 1 119 ? 8.830 2.923 2.196 1.00 97.38 119 GLY A C 1
ATOM 936 O O . GLY A 1 119 ? 9.113 2.257 3.191 1.00 97.38 119 GLY A O 1
ATOM 937 N N . GLU A 1 120 ? 9.468 4.043 1.890 1.00 94.38 120 GLU A N 1
ATOM 938 C CA . GLU A 1 120 ? 10.449 4.671 2.772 1.00 94.38 120 GLU A CA 1
ATOM 939 C C . GLU A 1 120 ? 9.767 5.489 3.870 1.00 94.38 120 GLU A C 1
ATOM 941 O O . GLU A 1 120 ? 8.677 6.007 3.660 1.00 94.38 120 GLU A O 1
ATOM 946 N N . GLY A 1 121 ? 10.429 5.650 5.019 1.00 87.62 121 GLY A N 1
ATOM 947 C CA . GLY A 1 121 ? 9.957 6.498 6.118 1.00 87.62 121 GLY A CA 1
ATOM 948 C C . GLY A 1 121 ? 9.916 8.004 5.796 1.00 87.62 121 GLY A C 1
ATOM 949 O O . GLY A 1 121 ? 10.270 8.452 4.703 1.00 87.62 121 GLY A O 1
ATOM 950 N N . GLY A 1 122 ? 9.524 8.814 6.786 1.00 82.62 122 GLY A N 1
ATOM 951 C CA . GLY A 1 122 ? 9.445 10.275 6.661 1.00 82.62 122 GLY A CA 1
ATOM 952 C C . GLY A 1 122 ? 10.728 10.915 6.113 1.00 82.62 122 GLY A C 1
ATOM 953 O O . GLY A 1 122 ? 11.816 10.713 6.648 1.00 82.62 122 GLY A O 1
ATOM 954 N N . GLY A 1 123 ? 10.588 11.707 5.044 1.00 81.88 123 GLY A N 1
ATOM 955 C CA . GLY A 1 123 ? 11.711 12.320 4.320 1.00 81.88 123 GLY A CA 1
ATOM 956 C C . GLY A 1 123 ? 12.308 11.455 3.201 1.00 81.88 123 GLY A C 1
ATOM 957 O O . GLY A 1 123 ? 13.212 11.923 2.510 1.00 81.88 123 GLY A O 1
ATOM 958 N N . GLY A 1 124 ? 11.798 10.236 3.010 1.00 87.19 124 GLY A N 1
ATOM 959 C CA . GLY A 1 124 ? 12.144 9.350 1.902 1.00 87.19 124 GLY A CA 1
ATOM 960 C C . GLY A 1 124 ? 11.400 9.664 0.601 1.00 87.19 124 GLY A C 1
ATOM 961 O O . GLY A 1 124 ? 10.845 10.750 0.410 1.00 87.19 124 GLY A O 1
ATOM 962 N N . CYS A 1 125 ? 11.390 8.699 -0.318 1.00 90.00 125 CYS A N 1
ATOM 963 C CA . CYS A 1 125 ? 10.847 8.873 -1.668 1.00 90.00 125 CYS A CA 1
ATOM 964 C C . CYS A 1 125 ? 9.372 8.462 -1.856 1.00 90.00 125 CYS A C 1
ATOM 966 O O . CYS A 1 125 ? 8.941 8.277 -2.995 1.00 90.00 125 CYS A O 1
ATOM 968 N N . THR A 1 126 ? 8.582 8.332 -0.788 1.00 92.69 126 THR A N 1
ATOM 969 C CA . THR A 1 126 ? 7.193 7.836 -0.854 1.00 92.69 126 THR A CA 1
ATOM 970 C C . THR A 1 126 ? 6.217 8.673 -0.024 1.00 92.69 126 THR A C 1
ATOM 972 O O . THR A 1 126 ? 6.427 8.927 1.164 1.00 92.69 126 THR A O 1
ATOM 975 N N . GLY A 1 127 ? 5.104 9.063 -0.654 1.00 93.38 127 GLY A N 1
ATOM 976 C CA . GLY A 1 127 ? 4.109 9.967 -0.070 1.00 93.38 127 GLY A CA 1
ATOM 977 C C . GLY A 1 127 ? 4.550 11.436 -0.039 1.00 93.38 127 GLY A C 1
ATOM 978 O O . GLY A 1 127 ? 5.604 11.813 -0.557 1.00 93.38 127 GLY A O 1
ATOM 979 N N . ASP A 1 128 ? 3.703 12.282 0.541 1.00 95.25 128 ASP A N 1
ATOM 980 C CA . ASP A 1 128 ? 3.955 13.700 0.796 1.00 95.25 128 ASP A CA 1
ATOM 981 C C . ASP A 1 128 ? 4.221 13.963 2.289 1.00 95.25 128 ASP A C 1
ATOM 983 O O . ASP A 1 128 ? 4.092 13.084 3.142 1.00 95.25 128 ASP A O 1
ATOM 987 N N . SER A 1 129 ? 4.628 15.188 2.628 1.00 95.31 129 SER A N 1
ATOM 988 C CA . SER A 1 129 ? 4.861 15.564 4.029 1.00 95.31 129 SER A CA 1
ATOM 989 C C . SER A 1 129 ? 3.578 15.537 4.866 1.00 95.31 129 SER A C 1
ATOM 991 O O . SER A 1 129 ? 3.637 15.200 6.045 1.00 95.31 129 SER A O 1
ATOM 993 N N . ASP A 1 130 ? 2.425 15.838 4.263 1.00 96.62 130 ASP A N 1
ATOM 994 C CA . ASP A 1 130 ? 1.126 15.793 4.941 1.00 96.62 130 ASP A CA 1
ATOM 995 C C . ASP A 1 130 ? 0.778 14.379 5.413 1.00 96.62 130 ASP A C 1
ATOM 997 O O . ASP A 1 130 ? 0.276 14.220 6.523 1.00 96.62 130 ASP A O 1
ATOM 1001 N N . PHE A 1 131 ? 1.067 13.348 4.613 1.00 97.56 131 PHE A N 1
ATOM 1002 C CA . PHE A 1 131 ? 0.879 11.955 5.013 1.00 97.56 131 PHE A CA 1
ATOM 1003 C C . PHE A 1 131 ? 1.660 11.642 6.291 1.00 97.56 131 PHE A C 1
ATOM 1005 O O . PHE A 1 131 ? 1.092 11.129 7.251 1.00 97.56 131 PHE A O 1
ATOM 1012 N N . TRP A 1 132 ? 2.939 12.019 6.343 1.00 96.19 132 TRP A N 1
ATOM 1013 C CA . TRP A 1 132 ? 3.782 11.772 7.513 1.00 96.19 132 TRP A CA 1
ATOM 1014 C C . TRP A 1 132 ? 3.361 12.576 8.741 1.00 96.19 132 TRP A C 1
ATOM 1016 O O . TRP A 1 132 ? 3.415 12.045 9.849 1.00 96.19 132 TRP A O 1
ATOM 1026 N N . ASN A 1 133 ? 2.891 13.812 8.556 1.00 96.31 133 ASN A N 1
ATOM 1027 C CA . ASN A 1 133 ? 2.316 14.601 9.646 1.00 96.31 133 ASN A CA 1
ATOM 1028 C C . ASN A 1 133 ? 1.089 13.894 10.247 1.00 96.31 133 ASN A C 1
ATOM 1030 O O . ASN A 1 133 ? 0.993 13.780 11.464 1.00 96.31 133 ASN A O 1
ATOM 1034 N N . LEU A 1 134 ? 0.195 13.356 9.406 1.00 96.88 134 LEU A N 1
ATOM 1035 C CA . LEU A 1 134 ? -0.989 12.613 9.858 1.00 96.88 134 LEU A CA 1
ATOM 1036 C C . LEU A 1 134 ? -0.620 11.326 10.601 1.00 96.88 134 LEU A C 1
ATOM 1038 O O . LEU A 1 134 ? -1.241 11.014 11.615 1.00 96.88 134 LEU A O 1
ATOM 1042 N N . ILE A 1 135 ? 0.389 10.589 10.120 1.00 97.00 135 ILE A N 1
ATOM 1043 C CA . ILE A 1 135 ? 0.914 9.409 10.822 1.00 97.00 135 ILE A CA 1
ATOM 1044 C C . ILE A 1 135 ? 1.400 9.803 12.221 1.00 97.00 135 ILE A C 1
ATOM 1046 O O . ILE A 1 135 ? 0.959 9.222 13.203 1.00 97.00 135 ILE A O 1
ATOM 1050 N N . GLN A 1 136 ? 2.247 10.829 12.327 1.00 95.19 136 GLN A N 1
ATOM 1051 C CA . GLN A 1 136 ? 2.810 11.269 13.609 1.00 95.19 136 GLN A CA 1
ATOM 1052 C C . GLN A 1 136 ? 1.765 11.819 14.586 1.00 95.19 136 GLN A C 1
ATOM 1054 O O . GLN A 1 136 ? 1.957 11.739 15.797 1.00 95.19 136 GLN A O 1
ATOM 1059 N N . GLU A 1 137 ? 0.686 12.408 14.073 1.00 95.56 137 GLU A N 1
ATOM 1060 C CA . GLU A 1 137 ? -0.364 13.009 14.892 1.00 95.56 137 GLU A CA 1
ATOM 1061 C C . GLU A 1 137 ? -1.342 11.974 15.458 1.00 95.56 137 GLU A C 1
ATOM 1063 O O . GLU A 1 137 ? -1.888 12.181 16.541 1.00 95.56 137 GLU A O 1
ATOM 1068 N N . SER A 1 138 ? -1.633 10.899 14.720 1.00 95.19 138 SER A N 1
ATOM 1069 C CA . SER A 1 138 ? -2.813 10.066 15.001 1.00 95.19 138 SER A CA 1
ATOM 1070 C C . SER A 1 138 ? -2.619 8.565 14.818 1.00 95.19 138 SER A C 1
ATOM 1072 O O . SER A 1 138 ? -3.603 7.836 14.914 1.00 95.19 138 SER A O 1
ATOM 1074 N N . TRP A 1 139 ? -1.406 8.092 14.535 1.00 97.88 139 TRP A N 1
ATOM 1075 C CA . TRP A 1 139 ? -1.131 6.674 14.322 1.00 97.88 139 TRP A CA 1
ATOM 1076 C C . TRP A 1 139 ? 0.059 6.198 15.155 1.00 97.88 139 TRP A C 1
ATOM 1078 O O . TRP A 1 139 ? 1.067 6.885 15.301 1.00 97.88 139 TRP A O 1
ATOM 1088 N N . GLU A 1 140 ? -0.052 4.979 15.663 1.00 97.75 140 GLU A N 1
ATOM 1089 C CA . GLU A 1 140 ? 0.995 4.258 16.375 1.00 97.75 140 GLU A CA 1
ATOM 1090 C C . GLU A 1 140 ? 1.548 3.149 15.476 1.00 97.75 140 GLU A C 1
ATOM 1092 O O . GLU A 1 140 ? 0.792 2.410 14.845 1.00 97.75 140 GLU A O 1
ATOM 1097 N N . GLU A 1 141 ? 2.871 3.031 15.396 1.00 97.50 141 GLU A N 1
ATOM 1098 C CA . GLU A 1 141 ? 3.526 1.912 14.713 1.00 97.50 141 GLU A CA 1
ATOM 1099 C C . GLU A 1 141 ? 3.389 0.651 15.577 1.00 97.50 141 GLU A C 1
ATOM 1101 O O . GLU A 1 141 ? 3.960 0.574 16.664 1.00 97.50 141 GLU A O 1
ATOM 1106 N N . GLU A 1 142 ? 2.612 -0.328 15.109 1.00 97.50 142 GLU A N 1
ATOM 1107 C CA . GLU A 1 142 ? 2.465 -1.624 15.778 1.00 97.50 142 GLU A CA 1
ATOM 1108 C C . GLU A 1 142 ? 3.582 -2.591 15.374 1.00 97.50 142 GLU A C 1
ATOM 1110 O O . GLU A 1 142 ? 4.087 -3.336 16.214 1.00 97.50 142 GLU A O 1
ATOM 1115 N N . ASP A 1 143 ? 3.959 -2.595 14.093 1.00 97.31 143 ASP A N 1
ATOM 1116 C CA . ASP A 1 143 ? 4.985 -3.493 13.567 1.00 97.31 143 ASP A CA 1
ATOM 1117 C C . ASP A 1 143 ? 5.759 -2.852 12.408 1.00 97.31 143 ASP A C 1
ATOM 1119 O O . ASP A 1 143 ? 5.231 -2.028 11.653 1.00 97.31 143 ASP A O 1
ATOM 1123 N N . TYR A 1 144 ? 7.007 -3.288 12.248 1.00 97.69 144 TYR A N 1
ATOM 1124 C CA . TYR A 1 144 ? 7.906 -2.877 11.180 1.00 97.69 144 TYR A CA 1
ATOM 1125 C C . TYR A 1 144 ? 8.729 -4.064 10.679 1.00 97.69 144 TYR A C 1
ATOM 1127 O O . TYR A 1 144 ? 9.445 -4.732 11.431 1.00 97.69 144 TYR A O 1
ATOM 1135 N N . LEU A 1 145 ? 8.693 -4.284 9.366 1.00 97.75 145 LEU A N 1
ATOM 1136 C CA . LEU A 1 145 ? 9.422 -5.351 8.696 1.00 97.75 145 LEU A CA 1
ATOM 1137 C C . LEU A 1 145 ? 10.385 -4.787 7.655 1.00 97.75 145 LEU A C 1
ATOM 1139 O O . LEU A 1 145 ? 10.007 -4.052 6.740 1.00 97.75 145 LEU A O 1
ATOM 1143 N N . VAL A 1 146 ? 11.642 -5.218 7.751 1.00 96.25 146 VAL A N 1
ATOM 1144 C CA . VAL A 1 146 ? 12.658 -4.933 6.735 1.00 96.25 146 VAL A CA 1
ATOM 1145 C C . VAL A 1 146 ? 12.344 -5.723 5.465 1.00 96.25 146 VAL A C 1
ATOM 1147 O O . VAL A 1 146 ? 12.176 -6.948 5.499 1.00 96.25 146 VAL A O 1
ATOM 1150 N N . LEU A 1 147 ? 12.314 -5.023 4.334 1.00 97.12 147 LEU A N 1
ATOM 1151 C CA . LEU A 1 147 ? 12.119 -5.618 3.017 1.00 97.12 147 LEU A CA 1
ATOM 1152 C C . LEU A 1 147 ? 13.450 -5.791 2.276 1.00 97.12 147 LEU A C 1
ATOM 1154 O O . LEU A 1 147 ? 14.430 -5.102 2.568 1.00 97.12 147 LEU A O 1
ATOM 1158 N N . PRO A 1 148 ? 13.513 -6.692 1.280 1.00 96.19 148 PRO A N 1
ATOM 1159 C CA . PRO A 1 148 ? 14.495 -6.555 0.219 1.00 96.19 148 PRO A CA 1
ATOM 1160 C C . PRO A 1 148 ? 14.305 -5.195 -0.466 1.00 96.19 148 PRO A C 1
ATOM 1162 O O . PRO A 1 148 ? 13.181 -4.739 -0.658 1.00 96.19 148 PRO A O 1
ATOM 1165 N N . GLN A 1 149 ? 15.402 -4.552 -0.852 1.00 93.88 149 GLN A N 1
ATOM 1166 C CA . GLN A 1 149 ? 15.372 -3.185 -1.369 1.00 93.88 149 GLN A CA 1
ATOM 1167 C C . GLN A 1 149 ? 15.956 -3.123 -2.775 1.00 93.88 149 GLN A C 1
ATOM 1169 O O . GLN A 1 149 ? 16.943 -3.797 -3.095 1.00 93.88 149 GLN A O 1
ATOM 1174 N N . TRP A 1 150 ? 15.362 -2.282 -3.621 1.00 93.12 150 TRP A N 1
ATOM 1175 C CA . TRP A 1 150 ? 16.023 -1.870 -4.851 1.00 93.12 150 TRP A CA 1
ATOM 1176 C C . TRP A 1 150 ? 17.256 -1.031 -4.515 1.00 93.12 150 TRP A C 1
ATOM 1178 O O . TRP A 1 150 ? 17.308 -0.346 -3.496 1.00 93.12 150 TRP A O 1
ATOM 1188 N N . CYS A 1 151 ? 18.264 -1.056 -5.388 1.00 89.06 151 CYS A N 1
ATOM 1189 C CA . CYS A 1 151 ? 19.462 -0.248 -5.179 1.00 89.06 151 CYS A CA 1
ATOM 1190 C C . CYS A 1 151 ? 19.090 1.241 -5.029 1.00 89.06 151 CYS A C 1
ATOM 1192 O O . CYS A 1 151 ? 18.399 1.801 -5.885 1.00 89.06 151 CYS A O 1
ATOM 1194 N N . GLY A 1 152 ? 19.545 1.855 -3.934 1.00 87.81 152 GLY A N 1
ATOM 1195 C CA . GLY A 1 152 ? 19.304 3.264 -3.622 1.00 87.81 152 GLY A CA 1
ATOM 1196 C C . GLY A 1 152 ? 17.923 3.584 -3.046 1.00 87.81 152 GLY A C 1
ATOM 1197 O O . GLY A 1 152 ? 17.631 4.767 -2.927 1.00 87.81 152 GLY A O 1
ATOM 1198 N N . LEU A 1 153 ? 17.101 2.576 -2.731 1.00 92.25 153 LEU A N 1
ATOM 1199 C CA . LEU A 1 153 ? 15.850 2.744 -1.986 1.00 92.25 153 LEU A CA 1
ATOM 1200 C C . LEU A 1 153 ? 15.965 2.129 -0.590 1.00 92.25 153 LEU A C 1
ATOM 1202 O O . LEU A 1 153 ? 16.764 1.216 -0.366 1.00 92.25 153 LEU A O 1
ATOM 1206 N N . HIS A 1 154 ? 15.144 2.621 0.331 1.00 93.94 154 HIS A N 1
ATOM 1207 C CA . HIS A 1 154 ? 15.149 2.239 1.743 1.00 93.94 154 HIS A CA 1
ATOM 1208 C C . HIS A 1 154 ? 13.774 1.766 2.227 1.00 93.94 154 HIS A C 1
ATOM 1210 O O . HIS A 1 154 ? 13.339 2.105 3.326 1.00 93.94 154 HIS A O 1
ATOM 1216 N N . ASP A 1 155 ? 13.087 0.987 1.390 1.00 96.31 155 ASP A N 1
ATOM 1217 C CA . ASP A 1 155 ? 11.720 0.549 1.658 1.00 96.31 155 ASP A CA 1
ATOM 1218 C C . ASP A 1 155 ? 11.629 -0.398 2.867 1.00 96.31 155 ASP A C 1
ATOM 1220 O O . ASP A 1 155 ? 12.466 -1.291 3.057 1.00 96.31 155 ASP A O 1
ATOM 1224 N N . GLY A 1 156 ? 10.561 -0.232 3.641 1.00 97.50 156 GLY A N 1
ATOM 1225 C CA . GLY A 1 156 ? 10.101 -1.153 4.673 1.00 97.50 156 GLY A CA 1
ATOM 1226 C C . GLY A 1 156 ? 8.588 -1.347 4.597 1.00 97.50 156 GLY A C 1
ATOM 1227 O O . GLY A 1 156 ? 7.894 -0.645 3.858 1.00 97.50 156 GLY A O 1
ATOM 1228 N N . LEU A 1 157 ? 8.079 -2.320 5.351 1.00 98.50 157 LEU A N 1
ATOM 1229 C CA . LEU A 1 157 ? 6.648 -2.482 5.596 1.00 98.50 157 LEU A CA 1
ATOM 1230 C C . LEU A 1 157 ? 6.345 -2.047 7.024 1.00 98.50 157 LEU A C 1
ATOM 1232 O O . LEU A 1 157 ? 6.982 -2.518 7.960 1.00 98.50 157 LEU A O 1
ATOM 1236 N N . TYR A 1 158 ? 5.343 -1.193 7.166 1.00 98.44 158 TYR A N 1
ATOM 1237 C CA . TYR A 1 158 ? 4.867 -0.641 8.422 1.00 98.44 158 TYR A CA 1
ATOM 1238 C C . TYR A 1 158 ? 3.405 -1.035 8.608 1.00 98.44 158 TYR A C 1
ATOM 1240 O O . TYR A 1 158 ? 2.601 -0.916 7.677 1.00 98.44 158 TYR A O 1
ATOM 1248 N N . ILE A 1 159 ? 3.057 -1.481 9.810 1.00 98.56 159 ILE A N 1
ATOM 1249 C CA . ILE A 1 159 ? 1.670 -1.649 10.235 1.00 98.56 159 ILE A CA 1
ATOM 1250 C C . ILE A 1 159 ? 1.400 -0.585 11.284 1.00 98.56 159 ILE A C 1
ATOM 1252 O O . ILE A 1 159 ? 1.961 -0.618 12.377 1.00 98.56 159 ILE A O 1
ATOM 1256 N N . PHE A 1 160 ? 0.537 0.358 10.936 1.00 98.56 160 PHE A N 1
ATOM 1257 C CA . PHE A 1 160 ? 0.093 1.409 11.832 1.00 98.56 160 PHE A CA 1
ATOM 1258 C C . PHE A 1 160 ? -1.308 1.112 12.351 1.00 98.56 160 PHE A C 1
ATOM 1260 O O . PHE A 1 160 ? -2.172 0.629 11.611 1.00 98.56 160 PHE A O 1
ATOM 1267 N N . LYS A 1 161 ? -1.549 1.464 13.612 1.00 97.94 161 LYS A N 1
ATOM 1268 C CA . LYS A 1 161 ? -2.866 1.422 14.239 1.00 97.94 161 LYS A CA 1
ATOM 1269 C C . LYS A 1 161 ? -3.239 2.755 14.857 1.00 97.94 161 LYS A C 1
ATOM 1271 O O . LYS A 1 161 ? -2.381 3.566 15.176 1.00 97.94 161 LYS A O 1
ATOM 1276 N N . ARG A 1 162 ? -4.534 2.976 15.024 1.00 95.94 162 ARG A N 1
ATOM 1277 C CA . ARG A 1 162 ? -5.068 4.082 15.817 1.00 95.94 162 ARG A CA 1
ATOM 1278 C C . ARG A 1 162 ? -6.274 3.620 16.614 1.00 95.94 162 ARG A C 1
ATOM 1280 O O . ARG A 1 162 ? -6.841 2.565 16.324 1.00 95.94 162 ARG A O 1
ATOM 1287 N N . ASP A 1 163 ? -6.672 4.419 17.591 1.00 88.31 163 ASP A N 1
ATOM 1288 C CA . ASP A 1 163 ? -7.924 4.186 18.303 1.00 88.31 163 ASP A CA 1
ATOM 1289 C C . ASP A 1 163 ? -9.117 4.287 17.336 1.00 88.31 163 ASP A C 1
ATOM 1291 O O . ASP A 1 163 ? -9.108 5.084 16.392 1.00 88.31 163 ASP A O 1
ATOM 1295 N N . ALA A 1 164 ? -10.112 3.423 17.553 1.00 67.06 164 ALA A N 1
ATOM 1296 C CA . ALA A 1 164 ? -11.346 3.365 16.768 1.00 67.06 164 ALA A CA 1
ATOM 1297 C C . ALA A 1 164 ? -12.375 4.411 17.219 1.00 67.06 164 ALA A C 1
ATOM 1299 O O . ALA A 1 164 ? -12.453 4.683 18.440 1.00 67.06 164 ALA A O 1
#

Sequence (164 aa):
MPYDALDDRRMVLTKKYAWAIPNDTALSAIRSQTPLIEIGAGKGYWASLLDVDIICYDIAPDGNRWCDPGYYYPVAKGGPEQILAHPDRTLMLCWPPYNNSMASECLKVYTGNVLIYIGEGGGGCTGDSDFWNLIQESWEEEDYLVLPQWCGLHDGLYIFKRDA

Radius of gyration: 14.94 Å; Cα contacts (8 Å, |Δi|>4): 337; chains: 1; bounding box: 47×31×38 Å

pLDDT: mean 94.39, std 8.22, range [55.81, 98.88]

Mean predicted aligned error: 3.6 Å

Secondary structure (DSSP, 8-state):
--HHHHHHHHHHHHHHS-SS---HHHHHHHHTT-SEEEES-TTTHHHHH--S-EEEEESSTTT-TTS-SS-SS-EEE--GGGGGG-TTSEEEEESPPTT-THHHHHHHH--SSEEEEEE--TTSSSS-HHHHHHHHHH-EEEEEEEPP--TT---EEEEEE---

Foldseek 3Di:
DDPVVLVVVLQVVCQAANQFFDDPVLLVVVQVQDDEEEFQCQQVNSVLVHPGNYAAEYQCNQDPPSHDGHHSDDYYHDALVCQLVPLPHEYEYAQAAFQDCRLLSNLVRHPDFKYKYKFDAPPFGGHHNNNNVSCVPFKDFPDKAFGDHRPPGRIIITIIGGDD

=== Feature glossary ===
Key to the feature types in this record:

— What the protein is —

Primary structure: the covalent order of the twenty standard amino acids along the backbone. Two proteins with the same sequence will (almost always) fold to the same structure; two with 30% identity often share a fold but not the details.

Database cross-references. InterPro integrates a dozen domain/family signature databases into unified entries with residue-range hits. GO terms attach function/process/location labels with evidence codes. CATH codes position the fold in a four-level structural taxonomy. Organism is the NCBI-taxonomy species name.

— Where its atoms are —

The mmCIF block holds the 3D Cartesian coordinates of each backbone atom (N, Cα, C, O) in ångströms. mmCIF is the PDB's canonical archive format — a tagged-loop text representation of the atomic model.

Six rendered views show the 3D structure from the faces of a cube — i.e. along ±x, ±y, ±z. Rendering representation is drawn randomly per protein from cartoon (secondary-structure ribbons), sticks (backbone bonds), or molecular surface; coloring is either N→C rainbow (blue at the N-terminus through red at the C-terminus) or one color per chain.

— Local backbone conformation —

DSSP 8-state secondary structure assigns each residue one of H (α-helix), G (3₁₀-helix), I (π-helix), E (extended β-strand), B (isolated β-bridge), T (hydrogen-bonded turn), S (bend), or '-' (coil). The assignment is computed from backbone hydrogen-bond geometry via the Kabsch–Sander algorithm.

P-SEA three-state annotation labels each residue as helix, strand, or coil based purely on the geometry of the Cα trace. It serves as a fallback when the full backbone (and thus DSSP) is unavailable.

The φ/ψ torsion pair specifies the backbone conformation at each residue. φ rotates about the N–Cα bond, ψ about the Cα–C bond. Steric clashes forbid most of the (φ, ψ) plane — the allowed regions (α-helix basin, β-sheet basin, left-handed helix) are the Ramachandran-allowed regions.

— Global shape and packing —

The geometric summary reports three shape descriptors. Rg (radius of gyration) measures how spread out the Cα atoms are about their centre of mass; compact globular proteins have small Rg, elongated or unfolded ones large. Cα contacts (<8 Å, |i−j|>4) count long-range residue pairs in spatial proximity — high for tightly packed folds, near zero for rods or random coil. The bounding-box extents give the protein's footprint along x, y, z in Å.

Accessible surface area quantifies burial. A residue with SASA near zero is packed into the hydrophobic core; one with SASA >100 Å² sits on the surface. Computed here via the 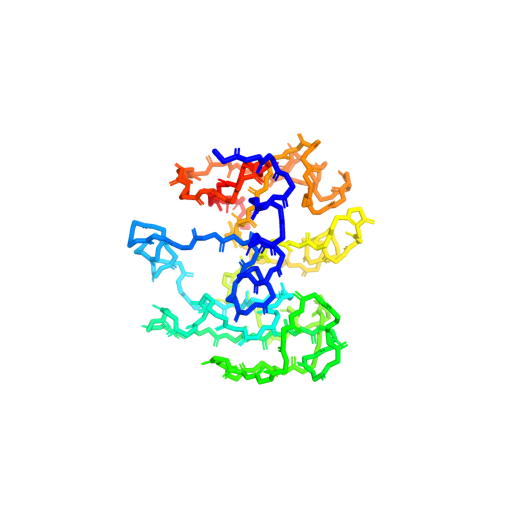Shrake–Rupley numerical algorithm with a 1.4 Å probe.

Plot images: a contact map (which residues are close in 3D, as an N×N binary image), a Ramachandran scatter (backbone torsion angles, revealing secondary-structure composition at a glance), and — for AlphaFold structures — a PAE heatmap (pairwise prediction confidence).

— Structural neighborhood —

The Foldseek 3Di string encodes local tertiary geometry as a 20-letter alphabet — one character per residue — derived from the relative positions of nearby Cα atoms. Unlike the amino-acid sequence, 3Di is a direct function of the 3D structure, so two proteins with the same fold have similar 3Di strings even at low sequence identity.

Nearest PDB neighbors are the top structural matches found by Foldseek when searching this structure against the entire Protein Data Bank. Each hit reports a TM-score (0 to 1; >0.5 almost always implies the same fold) and an E-value. These are *structural* homologs — they may share no detectable sequence similarity.

— Confidence and disorder —

For AlphaFold models, the B-factor field carries pLDDT — the model's own estimate of local accuracy on a 0–100 scale. Regions with pLDDT<50 should be treated as essentially unmodeled; they often correspond to intrinsically disordered segments.

B-factor (Debye–Waller factor) reflects atomic displacement in the crystal lattice. It is an experimental observable (units Å²), not a prediction; low values mean the atom is pinned down, high values mean it moves or is heterogeneous across the crystal.

Predicted aligned error is AlphaFold's pairwise confidence. Unlike pLDDT (per-residue), PAE is per-residue-pair and captures whether two parts of the structure are correctly placed relative to each other. Units are ångströms of expected positional error.